Protein AF-A0A7S9WYE3-F1 (afdb_monomer_lite)

Sequence (133 aa):
MRKFIKEYKEPFINDRKARLYEWEDKDGVRFRLVINDIKDKNGGSGIHSAITSTSANDDIITFYSDRNLKEPMKFENPKLKLLDAIDTSSDKVGLVKKVLLNKDISDGVKAKAVNRLTKNKISQGAKIVIFSL

Organism: NCBI:txid199

Structure (mmCIF, N/CA/C/O backbone):
data_AF-A0A7S9WYE3-F1
#
_entry.id   AF-A0A7S9WYE3-F1
#
loop_
_atom_site.group_PDB
_atom_site.id
_atom_site.type_symbol
_atom_site.label_atom_id
_atom_site.label_alt_id
_atom_site.label_comp_id
_atom_site.label_asym_id
_atom_site.label_entity_id
_atom_site.label_seq_id
_atom_site.pdbx_PDB_ins_code
_atom_site.Cartn_x
_atom_site.Cartn_y
_atom_site.Cartn_z
_atom_site.occupancy
_atom_site.B_iso_or_equiv
_atom_site.auth_seq_id
_atom_site.auth_comp_id
_atom_site.auth_asym_id
_atom_site.auth_atom_id
_atom_site.pdbx_PDB_model_num
ATOM 1 N N . MET A 1 1 ? 2.803 10.245 -9.770 1.00 55.72 1 MET A N 1
ATOM 2 C CA . MET A 1 1 ? 4.283 10.231 -9.727 1.00 55.72 1 MET A CA 1
ATOM 3 C C . MET A 1 1 ? 4.894 11.392 -8.935 1.00 55.72 1 MET A C 1
ATOM 5 O O . MET A 1 1 ? 5.393 11.129 -7.851 1.00 55.72 1 MET A O 1
ATOM 9 N N . ARG A 1 2 ? 4.797 12.667 -9.367 1.00 57.81 2 ARG A N 1
ATOM 10 C CA . ARG A 1 2 ? 5.379 13.819 -8.622 1.00 57.81 2 ARG A CA 1
ATOM 11 C C . ARG A 1 2 ? 4.975 13.880 -7.140 1.00 57.81 2 ARG A C 1
ATOM 13 O O . ARG A 1 2 ? 5.803 14.167 -6.286 1.00 57.81 2 ARG A O 1
ATOM 20 N N . LYS A 1 3 ? 3.713 13.554 -6.836 1.00 62.28 3 LYS A N 1
ATOM 21 C CA . LYS A 1 3 ? 3.203 13.475 -5.460 1.00 62.28 3 LYS A CA 1
ATOM 22 C C . LYS A 1 3 ? 3.869 12.363 -4.635 1.00 62.28 3 LYS A C 1
ATOM 24 O O . LYS A 1 3 ? 4.249 12.618 -3.503 1.00 62.28 3 LYS A O 1
ATOM 29 N N . PHE A 1 4 ? 4.070 11.175 -5.215 1.00 63.81 4 PHE A N 1
ATOM 30 C CA . PHE A 1 4 ? 4.765 10.081 -4.531 1.00 63.81 4 PHE A CA 1
ATOM 31 C C . PHE A 1 4 ? 6.232 10.434 -4.289 1.00 63.81 4 PHE A C 1
ATOM 33 O O . PHE A 1 4 ? 6.660 10.330 -3.158 1.00 63.81 4 PHE A O 1
ATOM 40 N N . ILE A 1 5 ? 6.976 10.930 -5.285 1.00 65.00 5 ILE A N 1
ATOM 41 C CA . ILE A 1 5 ? 8.399 11.297 -5.106 1.00 65.00 5 ILE A CA 1
ATOM 42 C C . ILE A 1 5 ? 8.572 12.342 -3.990 1.00 65.00 5 ILE A C 1
ATOM 44 O O . ILE A 1 5 ? 9.544 12.312 -3.241 1.00 65.00 5 ILE A O 1
ATOM 48 N N . LYS A 1 6 ? 7.606 13.257 -3.849 1.00 67.75 6 LYS A N 1
ATOM 49 C CA . LYS A 1 6 ? 7.600 14.251 -2.771 1.00 67.75 6 LYS A CA 1
ATOM 50 C C . LYS A 1 6 ? 7.372 13.626 -1.387 1.00 67.75 6 LYS A C 1
ATOM 52 O O . LYS A 1 6 ? 7.977 14.076 -0.420 1.00 67.75 6 LYS A O 1
ATOM 57 N N . GLU A 1 7 ? 6.487 12.634 -1.285 1.00 65.94 7 GLU A N 1
ATOM 58 C CA . GLU A 1 7 ? 6.088 12.003 -0.015 1.00 65.94 7 GLU A CA 1
ATOM 59 C C . GLU A 1 7 ? 6.985 10.819 0.393 1.00 65.94 7 GLU A C 1
ATOM 61 O O . GLU A 1 7 ? 7.229 10.595 1.577 1.00 65.94 7 GLU A O 1
ATOM 66 N N . TYR A 1 8 ? 7.481 10.073 -0.586 1.00 65.75 8 TYR A N 1
ATOM 67 C CA . TYR A 1 8 ? 8.249 8.841 -0.474 1.00 65.75 8 TYR A CA 1
ATOM 68 C C . TYR A 1 8 ? 9.443 9.010 -1.410 1.00 65.75 8 TYR A C 1
ATOM 70 O O . TYR A 1 8 ? 9.411 8.658 -2.589 1.00 65.75 8 TYR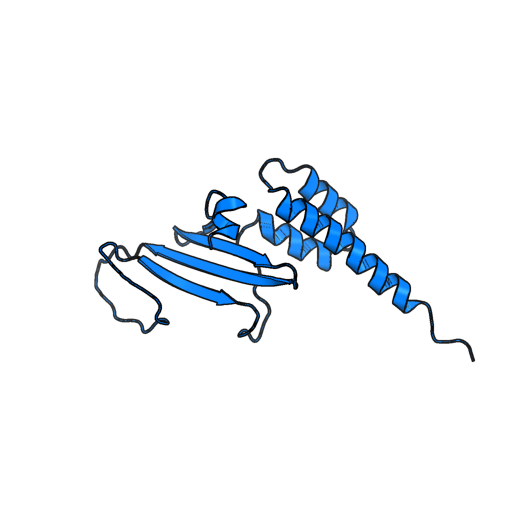 A O 1
ATOM 78 N N . LYS A 1 9 ? 10.475 9.667 -0.875 1.00 66.56 9 LYS A N 1
ATOM 79 C CA . LYS A 1 9 ? 11.681 10.078 -1.608 1.00 66.56 9 LYS A CA 1
ATOM 80 C C . LYS A 1 9 ? 12.374 8.917 -2.332 1.00 66.56 9 LYS A C 1
ATOM 82 O O . LYS A 1 9 ? 13.080 9.155 -3.305 1.00 66.56 9 LYS A O 1
ATOM 87 N N . GLU A 1 10 ? 12.137 7.682 -1.888 1.00 74.44 10 GLU A N 1
ATOM 88 C CA . GLU A 1 10 ? 12.719 6.467 -2.449 1.00 74.44 10 GLU A CA 1
ATOM 89 C C . GLU A 1 10 ? 11.648 5.398 -2.725 1.00 74.44 10 GLU A C 1
ATOM 91 O O . GLU A 1 10 ? 10.691 5.262 -1.949 1.00 74.44 10 GLU A O 1
ATOM 96 N N . PRO A 1 11 ? 11.788 4.630 -3.823 1.00 84.06 11 PRO A N 1
ATOM 97 C CA . PRO A 1 11 ? 10.917 3.499 -4.111 1.00 84.06 11 PRO A CA 1
ATOM 98 C C . PRO A 1 11 ? 11.135 2.353 -3.121 1.00 84.06 11 PRO A C 1
ATOM 100 O O . PRO A 1 11 ? 12.208 2.193 -2.541 1.00 84.06 11 PRO A O 1
ATOM 103 N N . PHE A 1 12 ? 10.132 1.488 -2.989 1.00 87.25 12 PHE A N 1
ATOM 104 C CA . PHE A 1 12 ? 10.331 0.185 -2.365 1.00 87.25 12 PHE A CA 1
ATOM 105 C C . PHE A 1 12 ? 10.934 -0.778 -3.392 1.00 87.25 12 PHE A C 1
ATOM 107 O O . PHE A 1 12 ? 10.388 -0.929 -4.483 1.00 87.25 12 PHE A O 1
ATOM 114 N N . ILE A 1 13 ? 12.045 -1.428 -3.052 1.00 87.62 13 ILE A N 1
ATOM 115 C CA . ILE A 1 13 ? 12.651 -2.457 -3.901 1.00 87.62 13 ILE A CA 1
ATOM 116 C C . ILE A 1 13 ? 12.069 -3.810 -3.510 1.00 87.62 13 ILE A C 1
ATOM 118 O O . ILE A 1 13 ? 12.252 -4.240 -2.372 1.00 87.62 13 ILE A O 1
ATOM 122 N N . ASN A 1 14 ? 11.372 -4.475 -4.432 1.00 83.88 14 ASN A N 1
ATOM 123 C CA . ASN A 1 14 ? 10.845 -5.813 -4.163 1.00 83.88 14 ASN A CA 1
ATOM 124 C C . ASN A 1 14 ? 11.893 -6.912 -4.414 1.00 83.88 14 ASN A C 1
ATOM 126 O O . ASN A 1 14 ? 13.008 -6.657 -4.878 1.00 83.88 14 ASN A O 1
ATOM 130 N N . ASP A 1 15 ? 11.512 -8.161 -4.150 1.00 84.69 15 ASP A N 1
ATOM 131 C CA . ASP A 1 15 ? 12.397 -9.326 -4.286 1.00 84.69 15 ASP A CA 1
ATOM 132 C C . ASP A 1 15 ? 12.905 -9.530 -5.724 1.00 84.69 15 ASP A C 1
ATOM 134 O O . ASP A 1 15 ? 13.998 -10.052 -5.936 1.00 84.69 15 ASP A O 1
ATOM 138 N N . ARG A 1 16 ? 12.155 -9.035 -6.719 1.00 82.06 16 ARG A N 1
ATOM 139 C CA . ARG A 1 16 ? 12.528 -9.039 -8.144 1.00 82.06 16 ARG A CA 1
ATOM 140 C C . ARG A 1 16 ? 13.435 -7.870 -8.537 1.00 82.06 16 ARG A C 1
ATOM 142 O O . ARG A 1 16 ? 13.670 -7.663 -9.721 1.00 82.06 16 ARG A O 1
ATOM 149 N N . LYS A 1 17 ? 13.927 -7.097 -7.562 1.00 81.88 17 LYS A N 1
ATOM 150 C CA . LYS A 1 17 ? 14.707 -5.863 -7.757 1.00 81.88 17 LYS A CA 1
ATOM 151 C C . LYS A 1 17 ? 13.955 -4.758 -8.507 1.00 81.88 17 LYS A C 1
ATOM 153 O O . LYS A 1 17 ? 14.569 -3.783 -8.927 1.00 81.88 17 LYS A O 1
ATOM 158 N N . ALA A 1 18 ? 12.631 -4.866 -8.608 1.00 83.00 18 ALA A N 1
ATOM 159 C CA . ALA A 1 18 ? 11.794 -3.829 -9.187 1.00 83.00 18 ALA A CA 1
ATOM 160 C C . ALA A 1 18 ? 11.718 -2.626 -8.248 1.00 83.00 18 ALA A C 1
ATOM 162 O O . ALA A 1 18 ? 11.482 -2.792 -7.047 1.00 83.00 18 ALA A O 1
ATOM 163 N N . ARG A 1 19 ? 11.824 -1.417 -8.801 1.00 86.06 19 ARG A N 1
ATOM 164 C CA . ARG A 1 19 ? 11.501 -0.182 -8.084 1.00 86.06 19 ARG A CA 1
ATOM 165 C C . ARG A 1 19 ? 9.990 0.018 -8.107 1.00 86.06 19 ARG A C 1
ATOM 167 O O . ARG A 1 19 ? 9.403 0.260 -9.161 1.00 86.06 19 ARG A O 1
ATOM 174 N N . LEU A 1 20 ? 9.360 -0.077 -6.940 1.00 87.00 20 LEU A N 1
ATOM 175 C CA . LEU A 1 20 ? 7.926 0.119 -6.765 1.00 87.00 20 LEU A CA 1
ATOM 176 C C . LEU A 1 20 ? 7.630 1.493 -6.172 1.00 87.00 20 LEU A C 1
ATOM 178 O O . LEU A 1 20 ? 8.084 1.832 -5.076 1.00 87.00 20 LEU A O 1
ATOM 182 N N . TYR A 1 21 ? 6.797 2.252 -6.877 1.00 86.19 21 TYR A N 1
ATOM 183 C CA . TYR A 1 21 ? 6.224 3.501 -6.392 1.00 86.19 21 TYR A CA 1
ATOM 184 C C . TYR A 1 21 ? 4.732 3.279 -6.184 1.00 86.19 21 TYR A C 1
ATOM 186 O O . TYR A 1 21 ? 3.983 3.096 -7.143 1.00 86.19 21 TYR A O 1
ATOM 194 N N . GLU A 1 22 ? 4.294 3.276 -4.932 1.00 87.12 22 GLU A N 1
ATOM 195 C CA . GLU A 1 22 ? 2.926 2.921 -4.565 1.00 87.12 22 GLU A CA 1
ATOM 196 C C . GLU A 1 22 ? 2.270 4.020 -3.744 1.00 87.12 22 GLU A C 1
ATOM 198 O O . GLU A 1 22 ? 2.820 4.473 -2.748 1.00 87.12 22 GLU A O 1
ATOM 203 N N . TRP A 1 23 ? 1.067 4.441 -4.109 1.00 87.50 23 TRP A N 1
ATOM 204 C CA . TRP A 1 23 ? 0.329 5.406 -3.301 1.00 87.50 23 TRP A CA 1
ATOM 205 C C . TRP A 1 23 ? -1.164 5.163 -3.367 1.00 87.50 23 TRP A C 1
ATOM 207 O O . TRP A 1 23 ? -1.671 4.486 -4.254 1.00 87.50 23 TRP A O 1
ATOM 217 N N . GLU A 1 24 ? -1.870 5.779 -2.431 1.00 85.88 24 GLU A N 1
ATOM 218 C CA . GLU A 1 24 ? -3.319 5.896 -2.450 1.00 85.88 24 GLU A CA 1
ATOM 219 C C . GLU A 1 24 ? -3.678 7.377 -2.530 1.00 85.88 24 GLU A C 1
ATOM 221 O O . GLU A 1 24 ? -3.087 8.194 -1.815 1.00 85.88 24 GLU A O 1
ATOM 226 N N . ASP A 1 25 ? -4.644 7.746 -3.361 1.00 84.12 25 ASP A N 1
ATOM 227 C CA . ASP A 1 25 ? -5.147 9.117 -3.408 1.00 84.12 25 ASP A CA 1
ATOM 228 C C . ASP A 1 25 ? -6.122 9.432 -2.254 1.00 84.12 25 ASP A C 1
ATOM 230 O O . ASP A 1 25 ? -6.213 8.714 -1.257 1.00 84.12 25 ASP A O 1
ATOM 234 N N . LYS A 1 26 ? -6.789 10.586 -2.319 1.00 80.56 26 LYS A N 1
ATOM 235 C CA . LYS A 1 26 ? -7.746 11.020 -1.289 1.00 80.56 26 LYS A CA 1
ATOM 236 C C . LYS A 1 26 ? -9.054 10.219 -1.310 1.00 80.56 26 LYS A C 1
ATOM 238 O O . LYS A 1 26 ? -9.725 10.136 -0.283 1.00 80.56 26 LYS A O 1
ATOM 243 N N . ASP A 1 27 ? -9.386 9.639 -2.459 1.00 81.38 27 ASP A N 1
ATOM 244 C CA . ASP A 1 27 ? -10.629 8.913 -2.708 1.00 81.38 27 ASP A CA 1
ATOM 245 C C . ASP A 1 27 ? -10.464 7.413 -2.406 1.00 81.38 27 ASP A C 1
ATOM 247 O O . ASP A 1 27 ? -11.417 6.648 -2.502 1.00 81.38 27 ASP A O 1
ATOM 251 N N . GLY A 1 28 ? -9.266 6.997 -1.976 1.00 82.31 28 GLY A N 1
ATOM 252 C CA . GLY A 1 28 ? -8.953 5.612 -1.631 1.00 82.31 28 GLY A CA 1
ATOM 253 C C . GLY A 1 28 ? -8.485 4.779 -2.822 1.00 82.31 28 GLY A C 1
ATOM 254 O O . GLY A 1 28 ? -8.265 3.584 -2.657 1.00 82.31 28 GLY A O 1
ATOM 255 N N . VAL A 1 29 ? -8.302 5.388 -4.000 1.00 84.25 29 VAL A N 1
ATOM 256 C CA . VAL A 1 29 ? -7.809 4.682 -5.186 1.00 84.25 29 VAL A CA 1
ATOM 257 C C . VAL A 1 29 ? -6.313 4.475 -5.044 1.00 84.25 29 VAL A C 1
ATOM 259 O O . VAL A 1 29 ? -5.557 5.429 -4.823 1.00 84.25 29 VAL A O 1
ATOM 262 N N . ARG A 1 30 ? -5.878 3.228 -5.197 1.00 87.69 30 ARG A N 1
ATOM 263 C CA . ARG A 1 30 ? -4.473 2.850 -5.120 1.00 87.69 30 ARG A CA 1
ATOM 264 C C . ARG A 1 30 ? -3.851 2.789 -6.500 1.00 87.69 30 ARG A C 1
ATOM 266 O O . ARG A 1 30 ? -4.502 2.487 -7.503 1.00 87.69 30 ARG A O 1
ATOM 273 N N . PHE A 1 31 ? -2.563 3.088 -6.523 1.00 85.38 31 PHE A N 1
ATOM 274 C CA . PHE A 1 31 ? -1.747 3.159 -7.716 1.00 85.38 31 PHE A CA 1
ATOM 275 C C . PHE A 1 31 ? -0.402 2.501 -7.450 1.00 85.38 31 PHE A C 1
ATOM 277 O O . PHE A 1 31 ? 0.185 2.698 -6.382 1.00 85.38 31 PHE A O 1
ATOM 284 N N . ARG A 1 32 ? 0.106 1.777 -8.446 1.00 86.44 32 ARG A N 1
ATOM 285 C CA . ARG A 1 32 ? 1.468 1.242 -8.462 1.00 86.44 32 ARG A CA 1
ATOM 286 C C . ARG A 1 32 ? 2.119 1.579 -9.791 1.00 86.44 32 ARG A C 1
ATOM 288 O O . ARG A 1 32 ? 1.568 1.295 -10.849 1.00 86.44 32 ARG A O 1
ATOM 295 N N . LEU A 1 33 ? 3.314 2.143 -9.714 1.00 83.56 33 LEU A N 1
ATOM 296 C CA . LEU A 1 33 ? 4.258 2.207 -10.816 1.00 83.56 33 LEU A CA 1
ATOM 297 C C . LEU A 1 33 ? 5.379 1.213 -10.526 1.00 83.56 33 LEU A C 1
ATOM 299 O O . LEU A 1 33 ? 6.001 1.266 -9.464 1.00 83.56 33 LEU A O 1
ATOM 303 N N . VAL A 1 34 ? 5.609 0.314 -11.468 1.00 83.00 34 VAL A N 1
ATOM 304 C CA . VAL A 1 34 ? 6.698 -0.656 -11.452 1.00 83.00 34 VAL A CA 1
ATOM 305 C C . VAL A 1 34 ? 7.730 -0.183 -12.459 1.00 83.00 34 VAL A C 1
ATOM 307 O O . VAL A 1 34 ? 7.374 0.052 -13.612 1.00 83.00 34 VAL A O 1
ATOM 310 N N . ILE A 1 35 ? 8.979 -0.044 -12.026 1.00 79.50 35 ILE A N 1
ATOM 311 C CA . ILE A 1 35 ? 10.118 0.158 -12.919 1.00 79.50 35 ILE A CA 1
ATOM 312 C C . ILE A 1 35 ? 11.052 -1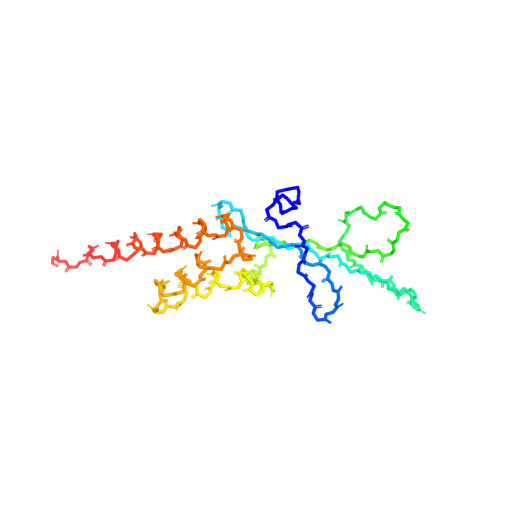.037 -12.740 1.00 79.50 35 ILE A C 1
ATOM 314 O O . ILE A 1 35 ? 11.561 -1.265 -11.639 1.00 79.50 35 ILE A O 1
ATOM 318 N N . ASN A 1 36 ? 11.226 -1.813 -13.806 1.00 69.25 36 ASN A N 1
ATOM 319 C CA . ASN A 1 36 ? 12.142 -2.948 -13.856 1.00 69.25 36 ASN A CA 1
ATOM 320 C C . ASN A 1 36 ? 13.320 -2.599 -14.753 1.00 69.25 36 ASN A C 1
ATOM 322 O O . ASN A 1 36 ? 13.087 -2.293 -15.917 1.00 69.25 36 ASN A O 1
ATOM 326 N N . ASP A 1 37 ? 14.541 -2.749 -14.248 1.00 63.66 37 ASP A N 1
ATOM 327 C CA . ASP A 1 37 ? 15.732 -2.731 -15.096 1.00 63.66 37 ASP A CA 1
ATOM 328 C C . ASP A 1 37 ? 15.751 -4.050 -15.885 1.00 63.66 37 ASP A C 1
ATOM 330 O O . ASP A 1 37 ? 16.039 -5.110 -15.312 1.00 63.66 37 ASP A O 1
ATOM 334 N N . ILE A 1 38 ? 15.427 -4.033 -17.181 1.00 59.00 38 ILE A N 1
ATOM 335 C CA . ILE A 1 38 ? 15.736 -5.181 -18.031 1.00 59.00 38 ILE A CA 1
ATOM 336 C C . ILE A 1 38 ? 17.234 -5.113 -18.292 1.00 59.00 38 ILE A C 1
ATOM 338 O O . ILE A 1 38 ? 17.727 -4.319 -19.081 1.00 59.00 38 ILE A O 1
ATOM 342 N N . LYS A 1 39 ? 18.000 -5.968 -17.621 1.00 54.66 39 LYS A N 1
ATOM 343 C CA . LYS A 1 39 ? 19.351 -6.261 -18.095 1.00 54.66 39 LYS A CA 1
ATOM 344 C C . LYS A 1 39 ? 19.199 -7.301 -19.185 1.00 54.66 39 LYS A C 1
ATOM 346 O O . LYS A 1 39 ? 19.088 -8.489 -18.877 1.00 54.66 39 LYS A O 1
ATOM 351 N N . ASP A 1 40 ? 19.130 -6.855 -20.431 1.00 47.56 40 ASP A N 1
ATOM 352 C CA . ASP A 1 40 ? 19.097 -7.751 -21.575 1.00 47.56 40 ASP A CA 1
ATOM 353 C C . ASP A 1 40 ? 20.227 -8.779 -21.465 1.00 47.56 40 ASP A C 1
ATOM 355 O O . ASP A 1 40 ? 21.413 -8.451 -21.399 1.00 47.56 40 ASP A O 1
ATOM 359 N N . LYS A 1 41 ? 19.850 -10.058 -21.450 1.00 45.25 41 LYS A N 1
ATOM 360 C CA . LYS A 1 41 ? 20.726 -11.106 -21.977 1.00 45.25 41 LYS A CA 1
ATOM 361 C C . LYS A 1 41 ? 20.192 -11.769 -23.230 1.00 45.25 41 LYS A C 1
ATOM 363 O O . LYS A 1 41 ? 20.980 -12.478 -23.824 1.00 45.25 41 LYS A O 1
ATOM 368 N N . ASN A 1 42 ? 18.936 -11.541 -23.629 1.00 43.56 42 ASN A N 1
ATOM 369 C CA . ASN A 1 42 ? 18.373 -11.906 -24.935 1.00 43.56 42 ASN A CA 1
ATOM 370 C C . ASN A 1 42 ? 16.984 -11.259 -25.077 1.00 43.56 42 ASN A C 1
ATOM 372 O O . ASN A 1 42 ? 16.057 -11.649 -24.368 1.00 43.56 42 ASN A O 1
ATOM 376 N N . GLY A 1 43 ? 16.857 -10.274 -25.972 1.00 47.50 43 GLY A N 1
ATOM 377 C CA . GLY A 1 43 ? 15.639 -9.494 -26.207 1.00 47.50 43 GLY A CA 1
ATOM 378 C C . GLY A 1 43 ? 14.442 -10.346 -26.640 1.00 47.50 43 GLY A C 1
ATOM 379 O O . GLY A 1 43 ? 14.266 -10.655 -27.817 1.00 47.50 43 GLY A O 1
ATOM 380 N N . GLY A 1 44 ? 13.603 -10.714 -25.673 1.00 35.69 44 GLY A N 1
ATOM 381 C CA . GLY A 1 44 ? 12.338 -11.408 -25.883 1.00 35.69 44 GLY A CA 1
ATOM 382 C C . GLY A 1 44 ? 11.166 -10.442 -25.778 1.00 35.69 44 GLY A C 1
ATOM 383 O O . GLY A 1 44 ? 10.767 -10.062 -24.681 1.00 35.69 44 GLY A O 1
ATOM 384 N N . SER A 1 45 ? 10.624 -10.069 -26.935 1.00 48.28 45 SER A N 1
ATOM 385 C CA . SER A 1 45 ? 9.409 -9.272 -27.121 1.00 48.28 45 SER A CA 1
ATOM 386 C C . SER A 1 45 ? 8.233 -9.795 -26.282 1.00 48.28 45 SER A C 1
ATOM 388 O O . SER A 1 45 ? 7.741 -10.902 -26.500 1.00 48.28 45 SER A O 1
ATOM 390 N N . GLY A 1 46 ? 7.769 -8.978 -25.334 1.00 36.75 46 GLY A N 1
ATOM 391 C CA . GLY A 1 46 ? 6.536 -9.179 -24.581 1.00 36.75 46 GLY A CA 1
ATOM 392 C C . GLY A 1 46 ? 5.725 -7.889 -24.603 1.00 36.75 46 GLY A C 1
ATOM 393 O O . GLY A 1 46 ? 6.156 -6.862 -24.089 1.00 36.75 46 GLY A O 1
ATOM 394 N N . ILE A 1 47 ? 4.543 -7.939 -25.208 1.00 45.69 47 ILE A N 1
ATOM 395 C CA . ILE A 1 47 ? 3.589 -6.833 -25.359 1.00 45.69 47 ILE A CA 1
ATOM 396 C C . ILE A 1 47 ? 3.128 -6.338 -23.977 1.00 45.69 47 ILE A C 1
ATOM 398 O O . ILE A 1 47 ? 2.268 -6.964 -23.366 1.00 45.69 47 ILE A O 1
ATOM 402 N N . HIS A 1 48 ? 3.680 -5.241 -23.451 1.00 41.50 48 HIS A N 1
ATOM 403 C CA . HIS A 1 48 ? 3.263 -4.692 -22.153 1.00 41.50 48 HIS A CA 1
ATOM 404 C C . HIS A 1 48 ? 3.028 -3.178 -22.270 1.00 41.50 48 HIS A C 1
ATOM 406 O O . HIS A 1 48 ? 3.961 -2.403 -22.439 1.00 41.50 48 HIS A O 1
ATOM 412 N N . SER A 1 49 ? 1.741 -2.807 -22.246 1.00 38.62 49 SER A N 1
ATOM 413 C CA . SER A 1 49 ? 1.128 -1.468 -22.287 1.00 38.62 49 SER A CA 1
ATOM 414 C C . SER A 1 49 ? 2.060 -0.261 -22.417 1.00 38.62 49 SER A C 1
ATOM 416 O O . SER A 1 49 ? 2.722 0.154 -21.469 1.00 38.62 49 SER A O 1
ATOM 418 N N . ALA A 1 50 ? 1.980 0.364 -23.592 1.00 45.81 50 ALA A N 1
ATOM 419 C CA . ALA A 1 50 ? 2.549 1.658 -23.922 1.00 45.81 50 ALA A CA 1
ATOM 420 C C . ALA A 1 50 ? 2.279 2.723 -22.843 1.00 45.81 50 ALA A C 1
ATOM 422 O O . ALA A 1 50 ? 1.129 2.942 -22.472 1.00 45.81 50 ALA A O 1
ATOM 423 N N . ILE A 1 51 ? 3.342 3.399 -22.394 1.00 41.34 51 ILE A N 1
ATOM 424 C CA . ILE A 1 51 ? 3.500 4.865 -22.368 1.00 41.34 51 ILE A CA 1
ATOM 425 C C . ILE A 1 51 ? 4.990 5.157 -22.076 1.00 41.34 51 ILE A C 1
ATOM 427 O O . ILE A 1 51 ? 5.492 4.936 -20.977 1.00 41.34 51 ILE A O 1
ATOM 431 N N . THR A 1 52 ? 5.678 5.677 -23.101 1.00 36.84 52 THR A N 1
ATOM 432 C CA . THR A 1 52 ? 7.000 6.345 -23.078 1.00 36.84 52 THR A CA 1
ATOM 433 C C . THR A 1 52 ? 8.213 5.552 -22.572 1.00 36.84 52 THR A C 1
ATOM 435 O O . THR A 1 52 ? 8.776 5.855 -21.525 1.00 36.84 52 THR A O 1
ATOM 438 N N . SER A 1 53 ? 8.728 4.644 -23.405 1.00 43.34 53 SER A N 1
ATOM 439 C CA . SER A 1 53 ? 10.170 4.372 -23.476 1.00 43.34 53 SER A CA 1
ATOM 440 C C . SER A 1 53 ? 10.832 5.450 -24.346 1.00 43.34 53 SER A C 1
ATOM 442 O O . SER A 1 53 ? 11.098 5.246 -25.530 1.00 43.34 53 SER A O 1
ATOM 444 N N . THR A 1 54 ? 11.037 6.647 -23.799 1.00 40.03 54 THR A N 1
ATOM 445 C CA . THR A 1 54 ? 11.897 7.647 -24.445 1.00 40.03 54 THR A CA 1
ATOM 446 C C . THR A 1 54 ? 13.263 7.637 -23.778 1.00 40.03 54 THR A C 1
ATOM 448 O O . THR A 1 54 ? 13.427 8.192 -22.697 1.00 40.03 54 THR A O 1
ATOM 451 N N . SER A 1 55 ? 14.223 7.059 -24.506 1.00 42.84 55 SER A N 1
ATOM 452 C CA . SER A 1 55 ? 15.672 7.262 -24.403 1.00 42.84 55 SER A CA 1
ATOM 453 C C . SER A 1 55 ? 16.449 6.498 -23.310 1.00 42.84 55 SER A C 1
ATOM 455 O O . SER A 1 55 ? 16.603 6.960 -22.184 1.00 42.84 55 SER A O 1
ATOM 457 N N . ALA A 1 56 ? 17.097 5.419 -23.769 1.00 44.81 56 ALA A N 1
ATOM 458 C CA . ALA A 1 56 ? 18.477 5.016 -23.458 1.00 44.81 56 ALA A CA 1
ATOM 459 C C . ALA A 1 56 ? 18.822 4.278 -22.151 1.00 44.81 56 ALA A C 1
ATOM 461 O O . ALA A 1 56 ? 19.996 4.260 -21.803 1.00 44.81 56 ALA A O 1
ATOM 462 N N . ASN A 1 57 ? 17.878 3.617 -21.481 1.00 50.28 57 ASN A N 1
ATOM 463 C CA . ASN A 1 57 ? 18.155 2.474 -20.594 1.00 50.28 57 ASN A CA 1
ATOM 464 C C . ASN A 1 57 ? 16.914 1.568 -20.616 1.00 50.28 57 ASN A C 1
ATOM 466 O O . ASN A 1 57 ? 15.801 2.095 -20.569 1.00 50.28 57 ASN A O 1
ATOM 470 N N . ASP A 1 58 ? 17.093 0.255 -20.747 1.00 51.34 58 ASP A N 1
ATOM 471 C CA . ASP A 1 58 ? 16.035 -0.745 -20.967 1.00 51.34 58 ASP A CA 1
ATOM 472 C C . ASP A 1 58 ? 15.135 -0.962 -19.731 1.00 51.34 58 ASP A C 1
ATOM 474 O O . ASP A 1 58 ? 15.040 -2.052 -19.172 1.00 51.34 58 ASP A O 1
ATOM 478 N N . ASP A 1 59 ? 14.452 0.084 -19.272 1.00 55.53 59 ASP A N 1
ATOM 479 C CA . ASP A 1 59 ? 13.546 0.017 -18.131 1.00 55.53 59 ASP A CA 1
ATOM 480 C C . ASP A 1 59 ? 12.104 -0.238 -18.608 1.00 55.53 59 ASP A C 1
ATOM 482 O O . ASP A 1 59 ? 11.493 0.614 -19.262 1.00 55.53 59 ASP A O 1
ATOM 486 N N . ILE A 1 60 ? 11.498 -1.378 -18.235 1.00 58.72 60 ILE A N 1
ATOM 487 C CA . ILE A 1 60 ? 10.039 -1.545 -18.377 1.00 58.72 60 ILE A CA 1
ATOM 488 C C . ILE A 1 60 ? 9.357 -0.718 -17.299 1.00 58.72 60 ILE A C 1
ATOM 490 O O . ILE A 1 60 ? 9.539 -0.950 -16.100 1.00 58.72 60 ILE A O 1
ATOM 494 N N . ILE A 1 61 ? 8.478 0.175 -17.745 1.00 66.81 61 ILE A N 1
ATOM 495 C CA . ILE A 1 61 ? 7.566 0.925 -16.892 1.00 66.81 61 ILE A CA 1
ATOM 496 C C . ILE A 1 61 ? 6.176 0.299 -17.011 1.00 66.81 61 ILE A C 1
ATOM 498 O O . ILE A 1 61 ? 5.599 0.247 -18.092 1.00 66.81 61 ILE A O 1
ATOM 502 N N . THR A 1 62 ? 5.602 -0.167 -15.901 1.00 71.25 62 THR A N 1
ATOM 503 C CA . THR A 1 62 ? 4.209 -0.641 -15.869 1.00 71.25 62 THR A CA 1
ATOM 504 C C . THR A 1 62 ? 3.401 0.095 -14.813 1.00 71.25 62 THR A C 1
ATOM 506 O O . THR A 1 62 ? 3.851 0.265 -13.679 1.00 71.25 62 THR A O 1
ATOM 509 N N . PHE A 1 63 ? 2.189 0.519 -15.173 1.00 76.06 63 PHE A N 1
ATOM 510 C CA . PHE A 1 63 ? 1.293 1.268 -14.298 1.00 76.06 63 PHE A CA 1
ATOM 511 C C . PHE A 1 63 ? -0.007 0.506 -14.029 1.00 76.06 63 PHE A C 1
ATOM 513 O O . PHE A 1 63 ? -0.647 0.011 -14.955 1.00 76.06 63 PHE A O 1
ATOM 520 N N . TYR A 1 64 ? -0.417 0.469 -12.761 1.00 74.44 64 TYR A N 1
ATOM 521 C CA . TYR A 1 64 ? -1.642 -0.181 -12.301 1.00 74.44 64 TYR A CA 1
ATOM 522 C C . TYR A 1 64 ? -2.468 0.753 -11.411 1.00 74.44 64 TYR A C 1
ATOM 524 O O . TYR A 1 64 ? -1.921 1.571 -10.665 1.00 74.44 64 TYR A O 1
ATOM 532 N N . SER A 1 65 ? -3.792 0.594 -11.466 1.00 75.19 65 SER A N 1
ATOM 533 C CA . SER A 1 65 ? -4.766 1.271 -10.606 1.00 75.19 65 SER A CA 1
ATOM 534 C C . SER A 1 65 ? -5.912 0.324 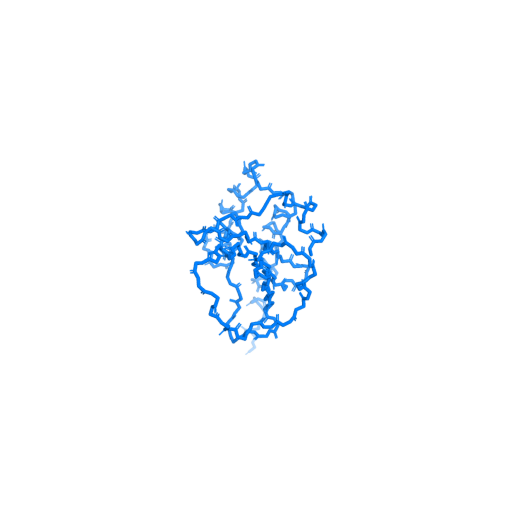-10.253 1.00 75.19 65 SER A C 1
ATOM 536 O O . SER A 1 65 ? -6.330 -0.467 -11.100 1.00 75.19 65 SER A O 1
ATOM 538 N N . ASP A 1 66 ? -6.473 0.468 -9.049 1.00 77.25 66 ASP A N 1
ATOM 539 C CA . ASP A 1 66 ? -7.667 -0.268 -8.593 1.00 77.25 66 ASP A CA 1
ATOM 540 C C . ASP A 1 66 ? -8.853 -0.192 -9.561 1.00 77.25 66 ASP A C 1
ATOM 542 O O . ASP A 1 66 ? -9.685 -1.093 -9.593 1.00 77.25 66 ASP A O 1
ATOM 546 N N . ARG A 1 67 ? -8.942 0.869 -10.374 1.00 65.12 67 ARG A N 1
ATOM 547 C CA . ARG A 1 67 ? -10.101 1.122 -11.245 1.00 65.12 67 ARG A CA 1
ATOM 548 C C . ARG A 1 67 ? 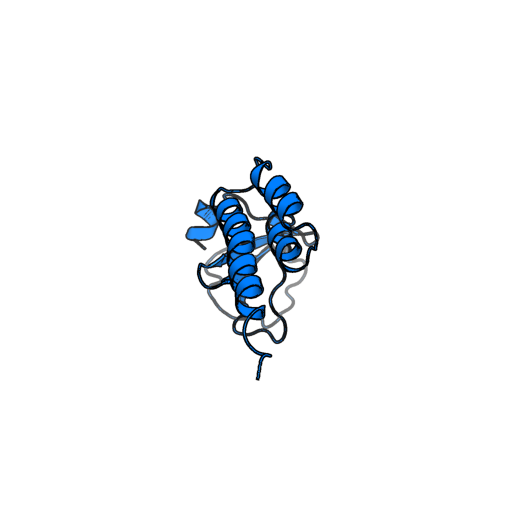-10.294 0.087 -12.358 1.00 65.12 67 ARG A C 1
ATOM 550 O O . ARG A 1 67 ? -11.354 0.082 -12.970 1.00 65.12 67 ARG A O 1
ATOM 557 N N . ASN A 1 68 ? -9.292 -0.750 -12.635 1.00 61.84 68 ASN A N 1
ATOM 558 C CA . ASN A 1 68 ? -9.324 -1.721 -13.732 1.00 61.84 68 ASN A CA 1
ATOM 559 C C . ASN A 1 68 ? -9.023 -3.165 -13.284 1.00 61.84 68 ASN A C 1
ATOM 561 O O . ASN A 1 68 ? -8.693 -4.012 -14.113 1.00 61.84 68 ASN A O 1
ATOM 565 N N . LEU A 1 69 ? -9.083 -3.459 -11.981 1.00 67.12 69 LEU A N 1
ATOM 566 C CA . LEU A 1 69 ? -8.765 -4.784 -11.442 1.00 67.12 69 LEU A CA 1
ATOM 567 C C . LEU A 1 69 ? -10.019 -5.473 -10.886 1.00 67.12 69 LEU A C 1
ATOM 569 O O . LEU A 1 69 ? -10.866 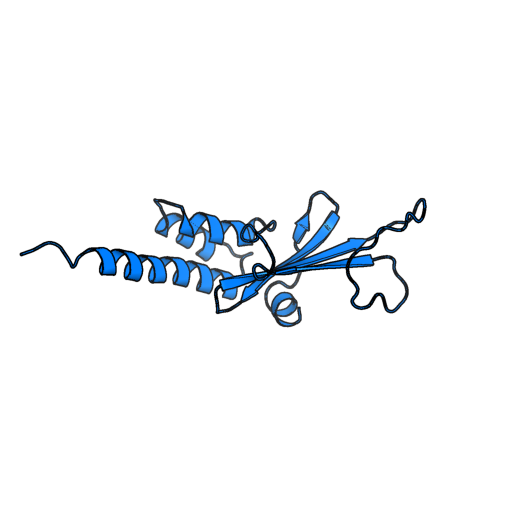-4.835 -10.269 1.00 67.12 69 LEU A O 1
ATOM 573 N N . LYS A 1 70 ? -10.122 -6.797 -11.085 1.00 73.31 70 LYS A N 1
ATOM 574 C CA . LYS A 1 70 ? -11.192 -7.626 -10.489 1.00 73.31 70 LYS A CA 1
ATOM 575 C C . LYS A 1 70 ? -11.077 -7.708 -8.964 1.00 73.31 70 LYS A C 1
ATOM 577 O O . LYS A 1 70 ? -12.082 -7.841 -8.279 1.00 73.31 70 LYS A O 1
ATOM 582 N N . GLU A 1 71 ? -9.852 -7.618 -8.454 1.00 75.62 71 GLU A N 1
ATOM 583 C CA . GLU A 1 71 ? -9.546 -7.534 -7.029 1.00 75.62 71 GLU A CA 1
ATOM 584 C C . GLU A 1 71 ? -8.810 -6.222 -6.737 1.00 75.62 71 GLU A C 1
ATOM 586 O O . GLU A 1 71 ? -7.972 -5.811 -7.545 1.00 75.62 71 GLU A O 1
ATOM 591 N N . PRO A 1 72 ? -9.071 -5.568 -5.591 1.00 76.81 72 PRO A N 1
ATOM 592 C CA . PRO A 1 72 ? -8.364 -4.348 -5.224 1.00 76.81 72 PRO A CA 1
ATOM 593 C C . PRO A 1 72 ? -6.861 -4.613 -5.078 1.00 76.81 72 PRO A C 1
ATOM 595 O O . PRO A 1 72 ? -6.433 -5.625 -4.513 1.00 76.81 72 PRO A O 1
ATOM 598 N N . MET A 1 73 ? -6.044 -3.678 -5.558 1.00 85.00 73 MET A N 1
ATOM 599 C CA . MET A 1 73 ? -4.593 -3.732 -5.456 1.00 85.00 73 MET A CA 1
ATOM 600 C C . MET A 1 73 ? -4.174 -3.759 -3.983 1.00 85.00 73 MET A C 1
ATOM 602 O O . MET A 1 73 ? -4.553 -2.908 -3.175 1.00 85.00 73 MET A O 1
ATOM 606 N N . LYS A 1 74 ? -3.320 -4.716 -3.624 1.00 85.88 74 LYS A N 1
ATOM 607 C CA . LYS A 1 74 ? -2.701 -4.797 -2.293 1.00 85.88 74 LYS A CA 1
ATOM 608 C C . LYS A 1 74 ? -1.303 -4.221 -2.356 1.00 85.88 74 LYS A C 1
ATOM 610 O O . LYS A 1 74 ? -0.560 -4.596 -3.259 1.00 85.88 74 LYS A O 1
ATOM 615 N N . PHE A 1 75 ? -0.934 -3.360 -1.411 1.00 89.19 75 PHE A N 1
ATOM 616 C CA . PHE A 1 75 ? 0.416 -2.795 -1.362 1.00 89.19 75 PHE A CA 1
ATOM 617 C C . PHE A 1 75 ? 1.479 -3.890 -1.249 1.00 89.19 75 PHE A C 1
ATOM 619 O O . PHE A 1 75 ? 1.296 -4.855 -0.509 1.00 89.19 75 PHE A O 1
ATOM 626 N N . GLU A 1 76 ? 2.596 -3.744 -1.961 1.00 89.00 76 GLU A N 1
ATOM 627 C CA . GLU A 1 76 ? 3.777 -4.595 -1.777 1.00 89.00 76 GLU A CA 1
ATOM 628 C C . GLU A 1 76 ? 4.696 -4.015 -0.696 1.00 89.00 76 GLU A C 1
ATOM 630 O O . GLU A 1 76 ? 5.207 -4.771 0.135 1.00 89.00 76 GLU A O 1
ATOM 635 N N . ASN A 1 77 ? 4.819 -2.685 -0.642 1.00 89.81 77 ASN A N 1
ATOM 636 C CA . ASN A 1 77 ? 5.603 -1.955 0.343 1.00 89.81 77 ASN A CA 1
ATOM 637 C C . ASN A 1 77 ? 5.105 -2.250 1.772 1.00 89.81 77 ASN A C 1
ATOM 639 O O . ASN A 1 77 ? 3.975 -1.880 2.118 1.00 89.81 77 ASN A O 1
ATOM 643 N N . PRO A 1 78 ? 5.943 -2.841 2.647 1.00 89.38 78 PRO A N 1
ATOM 644 C CA . PRO A 1 78 ? 5.571 -3.174 4.022 1.00 89.38 78 PRO A CA 1
ATOM 645 C C . PRO A 1 78 ? 5.041 -1.985 4.828 1.00 89.38 78 PRO A C 1
ATOM 647 O O . PRO A 1 78 ? 4.121 -2.147 5.626 1.00 89.38 78 PRO A O 1
ATOM 650 N N . LYS A 1 79 ? 5.567 -0.777 4.588 1.00 88.44 79 LYS A N 1
ATOM 651 C CA . LYS A 1 79 ? 5.121 0.441 5.279 1.00 88.44 79 LYS A CA 1
ATOM 652 C C . LYS A 1 79 ? 3.673 0.794 4.935 1.00 88.44 79 LYS A C 1
ATOM 654 O O . LYS A 1 79 ? 2.943 1.281 5.792 1.00 88.44 79 LYS A O 1
ATOM 659 N N . LEU A 1 80 ? 3.253 0.527 3.699 1.00 88.81 80 LEU A N 1
ATOM 660 C CA . LEU A 1 80 ? 1.897 0.802 3.221 1.00 88.81 80 LEU A CA 1
ATOM 661 C C . LEU A 1 80 ? 0.937 -0.361 3.500 1.00 88.81 80 LEU A C 1
ATOM 663 O O . LEU A 1 80 ? -0.238 -0.116 3.759 1.00 88.81 80 LEU A O 1
ATOM 667 N N . LYS A 1 81 ? 1.431 -1.608 3.564 1.00 90.19 81 LYS A N 1
ATOM 668 C CA . LYS A 1 81 ? 0.648 -2.783 4.002 1.00 90.19 81 LYS A CA 1
ATOM 669 C C . LYS A 1 81 ? 0.037 -2.613 5.394 1.00 90.19 81 LYS A C 1
ATOM 671 O O . LYS A 1 81 ? -1.026 -3.164 5.667 1.00 90.19 81 LYS A O 1
ATOM 676 N N . LEU A 1 82 ? 0.674 -1.830 6.268 1.00 89.06 82 LEU A N 1
ATOM 677 C CA . LEU A 1 82 ? 0.122 -1.505 7.586 1.00 89.06 82 LEU A CA 1
ATOM 678 C C . LEU A 1 82 ? -1.235 -0.800 7.495 1.00 89.06 82 LEU A C 1
ATOM 680 O O . LEU A 1 82 ? -2.067 -0.992 8.377 1.00 89.06 82 LEU A O 1
ATOM 684 N N . LEU A 1 83 ? -1.478 -0.021 6.436 1.00 88.88 83 LEU A N 1
ATOM 685 C CA . LEU A 1 83 ? -2.777 0.605 6.221 1.00 88.88 83 LEU A CA 1
ATOM 686 C C . LEU A 1 83 ? -3.860 -0.455 5.989 1.00 88.88 83 LEU A C 1
ATOM 688 O O . LEU A 1 83 ? -4.924 -0.378 6.596 1.00 88.88 83 LEU A O 1
ATOM 692 N N . ASP A 1 84 ? -3.575 -1.468 5.172 1.00 86.38 84 ASP A N 1
ATOM 693 C CA . ASP A 1 84 ? -4.524 -2.545 4.855 1.00 86.38 84 ASP A CA 1
ATOM 694 C C . ASP A 1 84 ? -4.868 -3.381 6.085 1.00 86.38 84 ASP A C 1
ATOM 696 O O . ASP A 1 84 ? -6.032 -3.708 6.312 1.00 86.38 84 ASP A O 1
ATOM 700 N N . ALA A 1 85 ? -3.872 -3.649 6.929 1.00 88.75 85 ALA A N 1
ATOM 701 C CA . ALA A 1 85 ? -4.081 -4.358 8.184 1.00 88.75 85 ALA A CA 1
ATOM 702 C C . ALA A 1 85 ? -5.011 -3.597 9.149 1.00 88.75 85 ALA A C 1
ATOM 704 O O . ALA A 1 85 ? -5.745 -4.228 9.908 1.00 88.75 85 ALA A O 1
ATOM 705 N N . ILE A 1 86 ? -5.020 -2.256 9.129 1.00 90.44 86 ILE A N 1
ATOM 706 C CA . ILE A 1 86 ? -5.900 -1.452 9.997 1.00 90.44 86 ILE A CA 1
ATOM 707 C C . ILE A 1 86 ? -7.375 -1.701 9.674 1.00 90.44 86 ILE A C 1
ATOM 709 O O . ILE A 1 86 ? -8.198 -1.734 10.588 1.00 90.44 86 ILE A O 1
ATOM 713 N N . ASP A 1 87 ? -7.734 -1.893 8.407 1.00 84.31 87 ASP A N 1
ATOM 714 C CA . ASP A 1 87 ? -9.142 -2.025 8.026 1.00 84.31 87 ASP A CA 1
ATOM 715 C C . ASP A 1 87 ? -9.755 -3.342 8.512 1.00 84.31 87 ASP A C 1
ATOM 717 O O . ASP A 1 87 ? -10.916 -3.354 8.935 1.00 84.31 87 ASP A O 1
ATOM 721 N N . THR A 1 88 ? -8.964 -4.417 8.543 1.00 86.12 88 THR A N 1
ATOM 722 C CA . THR A 1 88 ? -9.414 -5.766 8.923 1.00 86.12 88 THR A CA 1
ATOM 723 C C . THR A 1 88 ? -9.097 -6.154 10.369 1.00 86.12 88 THR A C 1
ATOM 725 O O . THR A 1 88 ? -9.612 -7.160 10.848 1.00 86.12 88 THR A O 1
ATOM 728 N N . SER A 1 89 ? -8.248 -5.402 11.076 1.00 89.75 89 SER A N 1
ATOM 729 C CA . SER A 1 89 ? -7.835 -5.732 12.448 1.00 89.75 89 SER A CA 1
ATOM 730 C C . SER A 1 89 ? -8.940 -5.480 13.479 1.00 89.75 89 SER A C 1
ATOM 732 O O . SER A 1 89 ? -9.684 -4.502 13.384 1.00 89.75 89 SER A O 1
ATOM 734 N N . SER A 1 90 ? -9.004 -6.325 14.511 1.00 88.56 90 SER A N 1
ATOM 735 C CA . SER A 1 90 ? -9.776 -6.066 15.733 1.00 88.56 90 SER A CA 1
ATOM 736 C C . SER A 1 90 ? -9.089 -5.026 16.631 1.00 88.56 90 SER A C 1
ATOM 738 O O . SER A 1 90 ? -9.760 -4.174 17.208 1.00 88.56 90 SER A O 1
ATOM 740 N N . ASP A 1 91 ? -7.752 -5.016 16.676 1.00 92.19 91 ASP A N 1
ATOM 741 C CA . ASP A 1 91 ? -6.938 -3.999 17.352 1.00 92.19 91 ASP A CA 1
ATOM 742 C C . ASP A 1 91 ? -6.487 -2.907 16.366 1.00 92.19 91 ASP A C 1
ATOM 744 O O . ASP A 1 91 ? -5.319 -2.791 15.975 1.00 92.19 91 ASP A O 1
ATOM 748 N N . LYS A 1 92 ? -7.446 -2.101 15.902 1.00 91.19 92 LYS A N 1
ATOM 749 C CA . LYS A 1 92 ? -7.158 -0.992 14.975 1.00 91.19 92 LYS A CA 1
ATOM 750 C C . LYS A 1 92 ? -6.327 0.104 15.640 1.00 91.19 92 LYS A C 1
ATOM 752 O O . LYS A 1 92 ? -5.438 0.674 15.011 1.00 91.19 92 LYS A O 1
ATOM 757 N N . VAL A 1 93 ? -6.605 0.398 16.912 1.00 92.88 93 VAL A N 1
ATOM 758 C CA . VAL A 1 93 ? -5.935 1.467 17.670 1.00 92.88 93 VAL A CA 1
ATOM 759 C C . VAL A 1 93 ? -4.456 1.140 17.875 1.00 92.88 93 VAL A C 1
ATOM 761 O O . VAL A 1 93 ? -3.609 2.004 17.636 1.00 92.88 93 VAL A O 1
ATOM 764 N N . GLY A 1 94 ? -4.124 -0.100 18.248 1.00 94.75 94 GLY A N 1
ATOM 765 C CA . GLY A 1 94 ? -2.741 -0.541 18.404 1.00 94.75 94 GLY A CA 1
ATOM 766 C C . GLY A 1 94 ? -1.951 -0.483 17.097 1.00 94.75 94 GLY A C 1
ATOM 767 O O . GLY A 1 94 ? -0.812 -0.006 17.090 1.00 94.75 94 GLY A O 1
ATOM 768 N N . LEU A 1 95 ? -2.557 -0.870 15.968 1.00 94.06 95 LEU A N 1
ATOM 769 C CA . LEU A 1 95 ? -1.921 -0.737 14.652 1.00 94.06 95 LEU A CA 1
ATOM 770 C C . LEU A 1 95 ? -1.683 0.723 14.258 1.00 94.06 95 LEU A C 1
ATOM 772 O O . LEU A 1 95 ? -0.584 1.064 13.822 1.00 94.06 95 LEU A O 1
ATOM 776 N N . VAL A 1 96 ? -2.664 1.603 14.462 1.00 94.94 96 VAL A N 1
ATOM 777 C CA . VAL A 1 96 ? -2.497 3.040 14.191 1.00 94.94 96 VAL A CA 1
ATOM 778 C C . VAL A 1 96 ? -1.375 3.617 15.052 1.00 94.94 96 VAL A C 1
ATOM 780 O O . VAL A 1 96 ? -0.517 4.326 14.532 1.00 94.94 96 VAL A O 1
ATOM 783 N N . LYS A 1 97 ? -1.297 3.251 16.339 1.00 95.88 97 LYS A N 1
ATOM 784 C CA . LYS A 1 97 ? -0.199 3.672 17.222 1.00 95.88 97 LYS A CA 1
ATOM 785 C C . LYS A 1 97 ? 1.168 3.238 16.679 1.00 95.88 97 LYS A C 1
ATOM 787 O O . LYS A 1 97 ? 2.089 4.050 16.659 1.00 95.88 97 LYS A O 1
ATOM 792 N N . LYS A 1 98 ? 1.299 2.000 16.184 1.00 94.44 98 LYS A N 1
ATOM 793 C CA . LYS A 1 98 ? 2.536 1.516 15.539 1.00 94.44 98 LYS A CA 1
ATOM 794 C C . LYS A 1 98 ? 2.915 2.354 14.314 1.00 94.44 98 LYS A C 1
ATOM 796 O O . LYS A 1 98 ? 4.085 2.695 14.161 1.00 94.44 98 LYS A O 1
ATOM 801 N N . VAL A 1 99 ? 1.944 2.718 13.473 1.00 94.19 99 VAL A N 1
ATOM 802 C CA . VAL A 1 99 ? 2.179 3.574 12.295 1.00 94.19 99 VAL A CA 1
ATOM 803 C C . VAL A 1 99 ? 2.647 4.972 12.707 1.00 94.19 99 VAL A C 1
ATOM 805 O O . VAL A 1 99 ? 3.608 5.490 12.143 1.00 94.19 99 VAL A O 1
ATOM 808 N N . LEU A 1 100 ? 2.007 5.576 13.712 1.00 95.12 100 LEU A N 1
ATOM 809 C CA . LEU A 1 100 ? 2.342 6.923 14.184 1.00 95.12 100 LEU A CA 1
ATOM 810 C C . LEU A 1 100 ? 3.748 7.010 14.793 1.00 95.12 100 LEU A C 1
ATOM 812 O O . LEU A 1 100 ? 4.444 8.003 14.579 1.00 95.12 100 LEU A O 1
ATOM 816 N N . LEU A 1 101 ? 4.173 5.967 15.511 1.00 95.50 101 LEU A N 1
ATOM 817 C CA . LEU A 1 101 ? 5.486 5.901 16.160 1.00 95.50 101 LEU A CA 1
ATOM 818 C C . LEU A 1 101 ? 6.638 5.584 15.193 1.00 95.50 101 LEU A C 1
ATOM 820 O O . LEU A 1 101 ? 7.802 5.749 15.558 1.00 95.50 101 LEU A O 1
ATOM 824 N N . ASN A 1 102 ? 6.348 5.143 13.967 1.00 92.12 102 ASN A N 1
ATOM 825 C CA . ASN A 1 102 ? 7.380 4.817 12.992 1.00 92.12 102 ASN A CA 1
ATOM 826 C C . ASN A 1 102 ? 7.950 6.098 12.347 1.00 92.12 102 ASN A C 1
ATOM 828 O O . ASN A 1 102 ? 7.221 6.904 11.759 1.00 92.12 102 ASN A O 1
ATOM 832 N N . LYS A 1 103 ? 9.269 6.291 12.465 1.00 90.19 103 LYS A N 1
ATOM 833 C CA . LYS A 1 103 ? 9.986 7.457 11.922 1.00 90.19 103 LYS A CA 1
ATOM 834 C C . LYS A 1 103 ? 10.169 7.396 10.406 1.00 90.19 103 LYS A C 1
ATOM 836 O O . LYS A 1 103 ? 10.236 8.438 9.767 1.00 90.19 103 LYS A O 1
ATOM 841 N N . ASP A 1 104 ? 10.174 6.198 9.835 1.00 86.69 104 ASP A N 1
ATOM 842 C CA . ASP A 1 104 ? 10.394 5.969 8.406 1.00 86.69 104 ASP A CA 1
ATOM 843 C C . ASP A 1 104 ? 9.097 6.025 7.586 1.00 86.69 104 ASP A C 1
ATOM 845 O O . ASP A 1 104 ? 9.106 5.749 6.379 1.00 86.69 104 ASP A O 1
ATOM 849 N N . ILE A 1 105 ? 7.975 6.321 8.248 1.00 88.44 105 ILE A N 1
ATOM 850 C CA . ILE A 1 105 ? 6.657 6.508 7.651 1.00 88.44 105 ILE A CA 1
ATOM 851 C C . ILE A 1 105 ? 6.374 8.006 7.538 1.00 88.44 105 ILE A C 1
ATOM 853 O O . ILE A 1 105 ? 6.477 8.746 8.517 1.00 88.44 105 ILE A O 1
ATOM 857 N N . SER A 1 106 ? 5.972 8.439 6.343 1.00 88.06 106 SER A N 1
ATOM 858 C CA . SER A 1 106 ? 5.656 9.838 6.066 1.00 88.06 106 SER A CA 1
ATOM 859 C C . SER A 1 106 ? 4.370 10.297 6.760 1.00 88.06 106 SER A C 1
ATOM 861 O O . SER A 1 106 ? 3.451 9.512 7.020 1.00 88.06 106 SER A O 1
ATOM 863 N N . ASP A 1 107 ? 4.266 11.603 7.001 1.00 89.50 107 ASP A N 1
ATOM 864 C CA . ASP A 1 107 ? 3.094 12.203 7.648 1.00 89.50 107 ASP A CA 1
ATOM 865 C C . ASP A 1 107 ? 1.800 11.978 6.852 1.00 89.50 107 ASP A C 1
ATOM 867 O O . ASP A 1 107 ? 0.729 11.814 7.434 1.00 89.50 107 ASP A O 1
ATOM 871 N N . GLY A 1 108 ? 1.895 11.872 5.522 1.00 87.06 108 GLY A N 1
ATOM 872 C CA . GLY A 1 108 ? 0.761 11.530 4.661 1.00 87.06 108 GLY A CA 1
ATOM 873 C C . GLY A 1 108 ? 0.179 10.143 4.960 1.00 87.06 108 GLY A C 1
ATOM 874 O O . GLY A 1 108 ? -1.042 9.992 5.059 1.00 87.06 108 GLY A O 1
ATOM 875 N N . VAL A 1 109 ? 1.031 9.132 5.172 1.00 88.69 109 VAL A N 1
ATOM 876 C CA . VAL A 1 109 ? 0.589 7.789 5.598 1.00 88.69 109 VAL A CA 1
ATOM 877 C C . VAL A 1 109 ? 0.017 7.832 7.008 1.00 88.69 109 VAL A C 1
ATOM 879 O O . VAL A 1 109 ? -1.019 7.220 7.265 1.00 88.69 109 VAL A O 1
ATOM 882 N N . LYS A 1 110 ? 0.656 8.574 7.919 1.00 92.19 110 LYS A N 1
ATOM 883 C CA . LYS A 1 110 ? 0.179 8.731 9.302 1.00 92.19 110 LYS A CA 1
ATOM 884 C C . LYS A 1 110 ? -1.226 9.329 9.340 1.00 92.19 110 LYS A C 1
ATOM 886 O O . LYS A 1 110 ? -2.108 8.773 9.991 1.00 92.19 110 LYS A O 1
ATOM 891 N N . ALA A 1 111 ? -1.470 10.387 8.570 1.00 91.25 111 ALA A N 1
ATOM 892 C CA . ALA A 1 111 ? -2.791 10.990 8.433 1.00 91.25 111 ALA A CA 1
ATOM 893 C C . ALA A 1 111 ? -3.821 10.000 7.857 1.00 91.25 111 ALA A C 1
ATOM 895 O O . ALA A 1 111 ? -4.942 9.905 8.360 1.00 91.25 111 ALA A O 1
ATOM 896 N N . LYS A 1 112 ? -3.445 9.204 6.846 1.00 90.19 112 LYS A N 1
ATOM 897 C CA . LYS A 1 112 ? -4.308 8.144 6.294 1.00 90.19 112 LYS A CA 1
ATOM 898 C C . LYS A 1 112 ? -4.663 7.075 7.327 1.00 90.19 112 LYS A C 1
ATOM 900 O O . LYS A 1 112 ? -5.830 6.695 7.404 1.00 90.19 112 LYS A O 1
ATOM 905 N N . ALA A 1 113 ? -3.709 6.629 8.142 1.00 92.44 113 ALA A N 1
ATOM 906 C CA . ALA A 1 113 ? -3.961 5.658 9.208 1.00 92.44 113 ALA A CA 1
ATOM 907 C C . ALA A 1 113 ? -4.976 6.189 10.234 1.00 92.44 113 ALA A C 1
ATOM 909 O O . ALA A 1 113 ? -5.926 5.488 10.588 1.00 92.44 113 ALA A O 1
ATOM 910 N N . VAL A 1 114 ? -4.833 7.452 10.650 1.00 93.12 114 VAL A N 1
ATOM 911 C CA . VAL A 1 114 ? -5.799 8.116 11.542 1.00 93.12 114 VAL A CA 1
ATOM 912 C C . VAL A 1 114 ? -7.179 8.217 10.883 1.00 93.12 114 VAL A C 1
ATOM 914 O O . VAL A 1 114 ? -8.182 7.885 11.512 1.00 93.12 114 VAL A O 1
ATOM 917 N N . ASN A 1 115 ? -7.248 8.582 9.601 1.00 89.94 115 ASN A N 1
ATOM 918 C CA . ASN A 1 115 ? -8.513 8.659 8.863 1.00 89.94 115 ASN A CA 1
ATOM 919 C C . ASN A 1 115 ? -9.216 7.299 8.727 1.00 89.94 115 ASN A C 1
ATOM 921 O O . ASN A 1 115 ? -10.442 7.230 8.795 1.00 89.94 115 ASN A O 1
ATOM 925 N N . ARG A 1 116 ? -8.474 6.198 8.553 1.00 88.25 116 ARG A N 1
ATOM 926 C CA . ARG A 1 116 ? -9.056 4.843 8.536 1.00 88.25 116 ARG A CA 1
ATOM 927 C C . ARG A 1 116 ? -9.625 4.458 9.904 1.00 88.25 116 ARG A C 1
ATOM 929 O O . ARG A 1 116 ? -10.673 3.814 9.976 1.00 88.25 116 ARG A O 1
ATOM 936 N N . LEU A 1 117 ? -9.008 4.910 10.997 1.00 88.50 117 LEU A N 1
ATOM 937 C CA . LEU A 1 117 ? -9.555 4.724 12.343 1.00 88.50 117 LEU A CA 1
ATOM 938 C C . LEU A 1 117 ? -10.874 5.487 12.545 1.00 88.50 117 LEU A C 1
ATOM 940 O O . LEU A 1 117 ? -11.803 4.948 13.144 1.00 88.50 117 LEU A O 1
ATOM 944 N N . THR A 1 118 ? -10.979 6.720 12.040 1.00 81.62 118 THR A N 1
ATOM 945 C CA . THR A 1 118 ? -12.171 7.568 12.221 1.00 81.62 118 THR A CA 1
ATOM 946 C C . THR A 1 118 ? -13.322 7.197 11.283 1.00 81.62 118 THR A C 1
ATOM 948 O O . THR A 1 118 ? -14.460 7.116 11.743 1.00 81.62 118 THR A O 1
ATOM 951 N N . LYS A 1 119 ? -13.055 6.874 10.007 1.00 72.56 119 LYS A N 1
ATOM 952 C CA . LYS A 1 119 ? -14.078 6.393 9.052 1.00 72.56 119 LYS A CA 1
ATOM 953 C C . LYS A 1 119 ? -14.789 5.131 9.554 1.00 72.56 119 LYS A C 1
ATOM 955 O O . LYS A 1 119 ? -16.007 5.015 9.436 1.00 72.56 119 LYS A O 1
ATOM 960 N N . ASN A 1 120 ? -14.047 4.219 10.183 1.00 56.97 120 ASN A N 1
ATOM 961 C CA . ASN A 1 120 ? -14.615 3.003 10.765 1.00 56.97 120 ASN A CA 1
ATOM 962 C C . ASN A 1 120 ? -15.561 3.287 11.947 1.00 56.97 120 ASN A C 1
ATOM 964 O O . ASN A 1 120 ? -16.554 2.579 12.104 1.00 56.97 120 ASN A O 1
ATOM 968 N N . LYS A 1 121 ? -15.319 4.338 12.745 1.00 55.66 121 LYS A N 1
ATOM 969 C CA . LYS A 1 121 ? -16.230 4.725 13.840 1.00 55.66 121 LYS A CA 1
ATOM 970 C C . LYS A 1 121 ? -17.586 5.214 13.323 1.00 55.66 121 LYS A C 1
ATOM 972 O O . LYS A 1 121 ? -18.607 4.885 13.915 1.00 55.66 121 LYS A O 1
ATOM 977 N N . ILE A 1 122 ? -17.611 5.933 12.198 1.00 51.88 122 ILE A N 1
ATOM 978 C CA . ILE A 1 122 ? -18.855 6.425 11.578 1.00 51.88 122 ILE A CA 1
ATOM 979 C C . ILE A 1 122 ? -19.677 5.255 11.010 1.00 51.88 122 ILE A C 1
ATOM 981 O O . ILE A 1 122 ? -20.886 5.194 11.216 1.00 51.88 122 ILE A O 1
ATOM 985 N N . SER A 1 123 ? -19.025 4.272 10.377 1.00 51.25 123 SER A N 1
ATOM 986 C CA . SER A 1 123 ? -19.704 3.056 9.899 1.00 51.25 123 SER A CA 1
ATOM 987 C C . SER A 1 123 ? -20.247 2.176 11.035 1.00 51.25 123 SER A C 1
ATOM 989 O O . SER A 1 123 ? -21.285 1.542 10.858 1.00 51.25 123 SER A O 1
ATOM 991 N N . GLN A 1 124 ? -19.585 2.140 12.197 1.00 50.00 124 GLN A N 1
ATOM 992 C CA . GLN A 1 124 ? -20.080 1.412 13.373 1.00 50.00 124 GLN A CA 1
ATOM 993 C C . GLN A 1 124 ? -21.227 2.149 14.083 1.00 50.00 124 GLN A C 1
ATOM 995 O O . GLN A 1 124 ? -22.160 1.498 14.542 1.00 50.00 124 GLN A O 1
ATOM 1000 N N . GLY A 1 125 ? -21.215 3.488 14.110 1.00 43.34 125 GLY A N 1
ATOM 1001 C CA . GLY A 1 125 ? -22.320 4.296 14.644 1.00 43.34 125 GLY A CA 1
ATOM 1002 C C . GLY A 1 125 ? -23.601 4.235 13.802 1.00 43.34 125 GLY A C 1
ATOM 1003 O O . GLY A 1 125 ? -24.696 4.317 14.346 1.00 43.34 125 GLY A O 1
ATOM 1004 N N . ALA A 1 126 ? -23.483 4.011 12.489 1.00 46.50 126 ALA A N 1
ATOM 1005 C CA . ALA A 1 126 ? -24.629 3.861 11.588 1.00 46.50 126 ALA A CA 1
ATOM 1006 C C . ALA A 1 126 ? -25.361 2.506 11.711 1.00 46.50 126 ALA A C 1
ATOM 1008 O O . ALA A 1 126 ? -26.454 2.360 11.174 1.00 46.50 126 ALA A O 1
ATOM 1009 N N . LYS A 1 127 ? -24.797 1.513 12.418 1.00 44.28 127 LYS A N 1
ATOM 1010 C CA . LYS A 1 127 ? -25.432 0.195 12.620 1.00 44.28 127 LYS A CA 1
ATOM 1011 C C . LYS A 1 127 ? -26.455 0.144 13.768 1.00 44.28 127 LYS A C 1
ATOM 1013 O O . LYS A 1 127 ? -27.049 -0.908 13.966 1.00 44.28 127 LYS A O 1
ATOM 1018 N N . ILE A 1 128 ? -26.655 1.227 14.528 1.00 47.03 128 ILE A N 1
ATOM 1019 C CA . ILE A 1 128 ? -27.465 1.206 15.767 1.00 47.03 128 ILE A CA 1
ATOM 1020 C C . ILE A 1 128 ? -28.934 1.624 15.570 1.00 47.03 128 ILE A C 1
ATOM 1022 O O . ILE A 1 128 ? -29.732 1.469 16.487 1.00 47.03 128 ILE A O 1
ATOM 1026 N N . VAL A 1 129 ? -29.363 2.070 14.389 1.00 51.69 129 VAL A N 1
ATOM 1027 C CA . VAL A 1 129 ? -30.774 2.442 14.192 1.00 51.69 129 VAL A CA 1
ATOM 1028 C C . VAL A 1 129 ? -31.366 1.629 13.055 1.00 51.69 129 VAL A C 1
ATOM 1030 O O . VAL A 1 129 ? -31.040 1.871 11.902 1.00 51.69 129 VAL A O 1
ATOM 1033 N N . ILE A 1 130 ? -32.173 0.634 13.422 1.00 49.81 130 ILE A N 1
ATOM 1034 C CA . ILE A 1 130 ? -33.440 0.169 12.824 1.00 49.81 130 ILE A CA 1
ATOM 1035 C C . ILE A 1 130 ? -33.622 -1.260 13.351 1.00 49.81 130 ILE A C 1
ATOM 1037 O O . ILE A 1 130 ? -33.075 -2.189 12.778 1.00 49.81 130 ILE A O 1
ATOM 1041 N N . PHE A 1 131 ? -34.306 -1.410 14.487 1.00 47.97 131 PHE A N 1
ATOM 1042 C CA . PHE A 1 131 ? -35.237 -2.507 14.801 1.00 47.97 131 PHE A CA 1
ATOM 1043 C C . PHE A 1 131 ? -35.905 -2.180 16.141 1.00 47.97 131 PHE A C 1
ATOM 1045 O O . PHE A 1 131 ? -35.589 -2.757 17.176 1.00 47.97 131 PHE A O 1
ATOM 1052 N N . SER A 1 132 ? -36.822 -1.217 16.096 1.00 45.06 132 SER A N 1
ATOM 1053 C CA . SER A 1 132 ? -37.893 -1.085 17.081 1.00 45.06 132 SER A CA 1
ATOM 1054 C C . SER A 1 132 ? -39.121 -0.583 16.337 1.00 45.06 132 SER A C 1
ATOM 1056 O O . SER A 1 132 ? -39.172 0.603 16.017 1.00 45.06 132 SER A O 1
ATOM 1058 N N . LEU A 1 133 ? -40.037 -1.496 16.013 1.00 46.88 133 LEU A N 1
ATOM 1059 C CA . LEU A 1 133 ? -41.487 -1.307 15.900 1.00 46.88 133 LEU A CA 1
ATOM 1060 C C . LEU A 1 133 ? -42.138 -2.692 15.842 1.00 46.88 133 LEU A C 1
ATOM 1062 O O . LEU A 1 133 ? -41.664 -3.517 15.029 1.00 46.88 133 LEU A O 1
#

pLDDT: mean 72.99, std 18.33, range [35.69, 95.88]

Foldseek 3Di:
DVVQCVQPVAFDQDPLRWGWRWDADPVRKIKIKTKDQPPDPDDDDDDADDDDPDDDGPIDIHMDIQVPDPDGDQDPDPLLNLLVCLLVDPPNVVSLVVNVPDPNHGVVSNVSSVVSVVVVVVVVVVVPDDD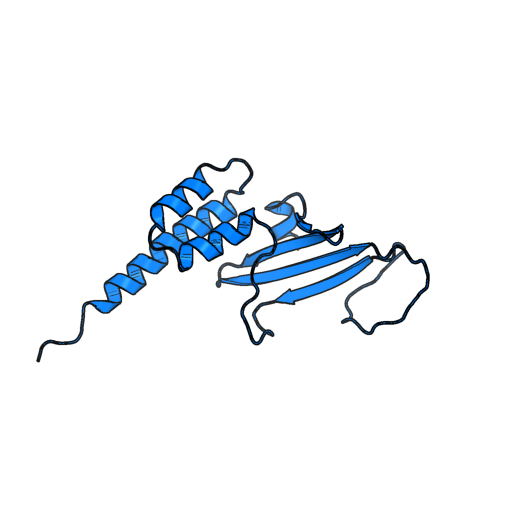DD

Radius of gyration: 18.9 Å; chains: 1; bounding box: 62×26×46 Å

Secondary structure (DSSP, 8-state):
-HHHHHH-SSPEE-TT--EEEEEE-TTS-EEEEEEEE---SS--------S---SSS-EEEEEEEGGG-SSPPPP-SHHHHHHHHHHH-S-HHHHHHHHHH-TTS-HHHHHHHHHHHHHHHHHHHTTSS----